Protein AF-A0A939YNB8-F1 (afdb_monomer_lite)

Foldseek 3Di:
DPPPPPQVQLVVLLVVCCVPQALNDDLQSSLQSVLVSQCPDDDDPPHCRVNPPSNDRLVPDDPVVSVVSVVVSVVSNVVSVVVVVVD

pLDDT: mean 91.39, std 14.9, range [33.88, 98.69]

Structure (mmCIF, N/CA/C/O backbone):
data_AF-A0A939YNB8-F1
#
_entry.id   AF-A0A939Y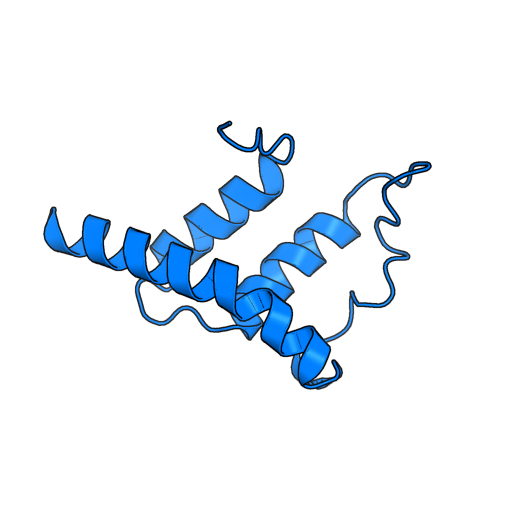NB8-F1
#
loop_
_atom_site.group_PDB
_atom_site.id
_atom_site.type_symbol
_atom_site.label_atom_id
_atom_site.label_alt_id
_atom_site.label_comp_id
_atom_site.label_asym_id
_atom_site.label_entity_id
_atom_site.label_seq_id
_atom_site.pdbx_PDB_ins_code
_atom_site.Cartn_x
_atom_site.Cartn_y
_atom_site.Cartn_z
_atom_site.occupancy
_atom_site.B_iso_or_equiv
_atom_site.auth_seq_id
_atom_site.auth_comp_id
_atom_site.auth_asym_id
_atom_site.auth_atom_id
_atom_site.pdbx_PDB_model_num
ATOM 1 N N . GLU A 1 1 ? 8.276 19.541 11.095 1.00 33.88 1 GLU A N 1
ATOM 2 C CA . GLU A 1 1 ? 7.880 19.830 9.702 1.00 33.88 1 GLU A CA 1
ATOM 3 C C . GLU A 1 1 ? 6.803 18.846 9.290 1.00 33.88 1 GLU A C 1
ATOM 5 O O . GLU A 1 1 ? 6.991 17.652 9.479 1.00 33.88 1 GLU A O 1
ATOM 10 N N . ARG A 1 2 ? 5.644 19.331 8.837 1.00 37.28 2 ARG A N 1
ATOM 11 C CA . ARG A 1 2 ? 4.609 18.471 8.253 1.00 37.28 2 ARG A CA 1
ATOM 12 C C . ARG A 1 2 ? 5.072 18.139 6.842 1.00 37.28 2 ARG A C 1
ATOM 14 O O . ARG A 1 2 ? 5.160 19.045 6.020 1.00 37.28 2 ARG A O 1
ATOM 21 N N . THR A 1 3 ? 5.420 16.883 6.596 1.00 42.16 3 THR A N 1
ATOM 22 C CA . THR A 1 3 ? 5.796 16.379 5.274 1.00 42.16 3 THR A CA 1
ATOM 23 C C . THR A 1 3 ? 4.669 16.709 4.303 1.00 42.16 3 THR A C 1
ATOM 25 O O . THR A 1 3 ? 3.572 16.164 4.399 1.00 42.16 3 THR A O 1
ATOM 28 N N . GLN A 1 4 ? 4.912 17.680 3.431 1.00 43.34 4 GLN A N 1
ATOM 29 C CA . GLN A 1 4 ? 3.959 18.134 2.435 1.00 43.34 4 GLN A CA 1
ATOM 30 C C . GLN A 1 4 ? 3.853 17.020 1.390 1.00 43.34 4 GLN A C 1
ATOM 32 O O . GLN A 1 4 ? 4.722 16.858 0.535 1.00 43.34 4 GLN A O 1
ATOM 37 N N . LEU A 1 5 ? 2.834 16.175 1.541 1.00 45.69 5 LEU A N 1
ATOM 38 C CA . LEU A 1 5 ? 2.458 15.148 0.579 1.00 45.69 5 LEU A CA 1
ATOM 39 C C . LEU A 1 5 ? 1.964 15.856 -0.690 1.00 45.69 5 LEU A C 1
ATOM 41 O O . LEU A 1 5 ? 0.767 16.005 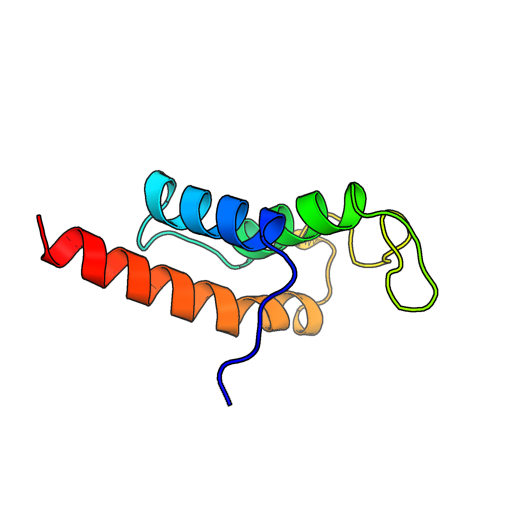-0.878 1.00 45.69 5 LEU A O 1
ATOM 45 N N . ASN A 1 6 ? 2.866 16.297 -1.572 1.00 52.12 6 ASN A N 1
ATOM 46 C CA . ASN A 1 6 ? 2.510 16.702 -2.941 1.00 52.12 6 ASN A CA 1
ATOM 4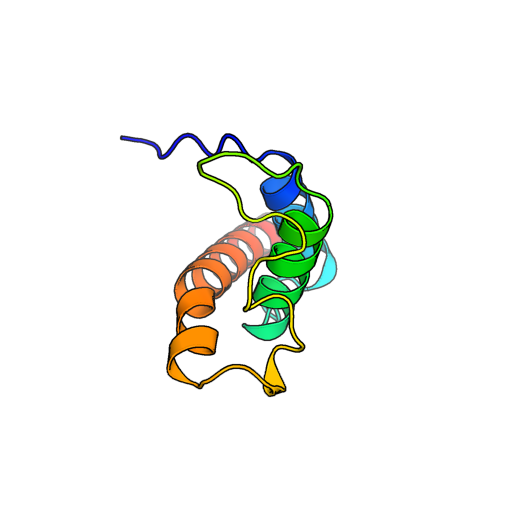7 C C . ASN A 1 6 ? 2.204 15.444 -3.781 1.00 52.12 6 ASN A C 1
ATOM 49 O O . ASN A 1 6 ? 2.894 15.120 -4.750 1.00 52.12 6 ASN A O 1
ATOM 53 N N . ASN A 1 7 ? 1.228 14.659 -3.329 1.00 67.25 7 ASN A N 1
ATOM 54 C CA . ASN A 1 7 ? 0.775 13.429 -3.963 1.00 67.25 7 ASN A CA 1
ATOM 55 C C . ASN A 1 7 ? -0.697 13.193 -3.609 1.00 67.25 7 ASN A C 1
ATOM 57 O O . ASN A 1 7 ? -1.035 12.166 -3.016 1.00 67.25 7 ASN A O 1
ATOM 61 N N . ASP A 1 8 ? -1.537 14.180 -3.927 1.00 83.56 8 ASP A N 1
ATOM 62 C CA . ASP A 1 8 ? -2.972 14.192 -3.622 1.00 83.56 8 ASP A CA 1
ATOM 63 C C . ASP A 1 8 ? -3.658 12.892 -4.073 1.00 83.56 8 ASP A C 1
ATOM 65 O O . ASP A 1 8 ? -4.472 12.336 -3.341 1.00 83.56 8 ASP A O 1
ATOM 69 N N . ASP A 1 9 ? -3.241 12.328 -5.209 1.00 90.56 9 ASP A N 1
ATOM 70 C CA . ASP A 1 9 ? -3.758 11.061 -5.737 1.00 90.56 9 ASP A CA 1
ATOM 71 C C . ASP A 1 9 ? -3.527 9.872 -4.791 1.00 90.56 9 ASP A C 1
ATOM 73 O O . ASP A 1 9 ? -4.450 9.101 -4.518 1.00 90.56 9 ASP A O 1
ATOM 77 N N . LEU A 1 10 ? -2.325 9.739 -4.215 1.00 93.88 10 LEU A N 1
ATOM 78 C CA . LEU A 1 10 ? -2.046 8.673 -3.246 1.00 93.88 10 LEU A CA 1
ATOM 79 C C . LEU A 1 10 ? -2.832 8.873 -1.951 1.00 93.88 10 LEU A C 1
ATOM 81 O O . LEU A 1 10 ? -3.309 7.904 -1.363 1.00 93.88 10 LEU A O 1
ATOM 85 N N . VAL A 1 11 ? -2.988 10.126 -1.517 1.00 94.25 11 VAL A N 1
ATOM 86 C CA . VAL A 1 11 ? -3.790 10.454 -0.333 1.00 94.25 11 VAL A CA 1
ATOM 87 C C . VAL A 1 11 ? -5.252 10.074 -0.561 1.00 94.25 11 VAL A C 1
ATOM 89 O O . VAL A 1 11 ? -5.855 9.472 0.326 1.00 94.25 11 VAL A O 1
ATOM 92 N N . HIS A 1 12 ? -5.812 10.337 -1.744 1.00 95.50 12 HIS A N 1
ATOM 93 C CA . HIS A 1 12 ? -7.172 9.920 -2.091 1.00 95.50 12 HIS A CA 1
ATOM 94 C C . HIS A 1 12 ? -7.333 8.395 -2.104 1.00 95.50 12 HIS A C 1
ATOM 96 O O . HIS A 1 12 ? -8.321 7.886 -1.573 1.00 95.50 12 HIS A O 1
ATOM 102 N N . LEU A 1 13 ? -6.361 7.654 -2.645 1.00 96.94 13 LEU A N 1
ATOM 103 C CA . LEU A 1 13 ? -6.388 6.187 -2.613 1.00 96.94 13 LEU A CA 1
ATOM 104 C C . LEU A 1 13 ? -6.307 5.648 -1.181 1.00 96.94 13 LEU A C 1
ATOM 106 O O . LEU A 1 13 ? -7.045 4.733 -0.823 1.00 96.94 13 LEU A O 1
ATOM 110 N N . TYR A 1 14 ? -5.465 6.235 -0.334 1.00 97.50 14 TYR A N 1
ATOM 111 C CA . TYR A 1 14 ? -5.371 5.851 1.074 1.00 97.50 14 TYR A CA 1
ATOM 112 C C . TYR A 1 14 ? -6.627 6.214 1.872 1.00 97.50 14 TYR A C 1
ATOM 114 O O . TYR A 1 14 ? -7.075 5.413 2.690 1.00 97.50 14 TYR A O 1
ATOM 122 N N . ALA A 1 15 ? -7.245 7.366 1.603 1.00 97.25 15 ALA A N 1
ATOM 123 C CA . ALA A 1 15 ? -8.540 7.715 2.178 1.00 97.25 15 ALA A CA 1
ATOM 124 C C . ALA A 1 15 ? -9.622 6.707 1.758 1.00 97.25 15 ALA A C 1
ATOM 126 O O . ALA A 1 15 ? -10.402 6.257 2.597 1.00 97.25 15 ALA A O 1
ATOM 127 N N . LEU A 1 16 ? -9.630 6.286 0.488 1.00 97.75 16 LEU A N 1
ATOM 128 C CA . LEU A 1 16 ? -10.528 5.234 0.013 1.00 97.75 16 LEU A CA 1
ATOM 129 C C . LEU A 1 16 ? -10.283 3.912 0.755 1.00 97.75 16 LEU A C 1
ATOM 131 O O . LEU A 1 16 ? -11.248 3.295 1.197 1.00 97.75 16 LEU A O 1
ATOM 135 N N . LEU A 1 17 ? -9.023 3.497 0.946 1.00 98.00 17 LEU A N 1
ATOM 136 C CA . LEU A 1 17 ? -8.690 2.298 1.726 1.00 98.00 17 LEU A CA 1
ATOM 137 C C . LEU A 1 17 ? -9.234 2.370 3.156 1.00 98.00 17 LEU A C 1
ATOM 139 O O . LEU A 1 17 ? -9.837 1.404 3.620 1.00 98.00 17 LEU A O 1
ATOM 143 N N . VAL A 1 18 ? -9.067 3.510 3.831 1.00 98.31 18 VAL A N 1
ATOM 144 C CA . VAL A 1 18 ? -9.613 3.738 5.179 1.00 98.31 18 VAL A CA 1
ATOM 145 C C . VAL A 1 18 ? -11.130 3.562 5.195 1.00 98.31 18 VAL A C 1
ATOM 147 O O . VAL A 1 18 ? -11.645 2.853 6.055 1.00 98.31 18 VAL A O 1
ATOM 150 N N . LEU A 1 19 ? -11.843 4.128 4.221 1.00 97.62 19 LEU A N 1
ATOM 151 C CA . LEU A 1 19 ? -13.304 4.043 4.156 1.00 97.62 19 LEU A CA 1
ATOM 152 C C . LEU A 1 19 ? -13.821 2.633 3.829 1.00 97.62 19 LEU A C 1
ATOM 154 O O . LEU A 1 19 ? -14.862 2.237 4.346 1.00 97.62 19 LEU A O 1
ATOM 158 N N . VAL A 1 20 ? -13.127 1.875 2.972 1.00 97.88 20 VAL A N 1
ATOM 159 C CA . VAL A 1 20 ? -13.623 0.569 2.486 1.00 97.88 20 VAL A CA 1
ATOM 160 C C . VAL A 1 20 ? -13.092 -0.631 3.269 1.00 97.88 20 VAL A C 1
ATOM 162 O O . VAL A 1 20 ? -13.735 -1.679 3.274 1.00 97.88 20 VAL A O 1
ATOM 165 N N . ARG A 1 21 ? -11.924 -0.511 3.911 1.00 97.75 21 ARG A N 1
ATOM 166 C CA . ARG A 1 21 ? -11.285 -1.595 4.682 1.00 97.75 21 ARG A CA 1
ATOM 167 C C . ARG A 1 21 ? -11.180 -1.300 6.172 1.00 97.75 21 ARG A C 1
ATOM 169 O O . ARG A 1 21 ? -11.037 -2.240 6.948 1.00 97.75 21 ARG A O 1
ATOM 176 N N . GLY A 1 22 ? -11.245 -0.037 6.589 1.00 97.50 22 GLY A N 1
ATOM 177 C CA . GLY A 1 22 ? -11.145 0.335 7.996 1.00 97.50 22 GLY A CA 1
ATOM 178 C C . GLY A 1 22 ? -9.869 -0.199 8.657 1.00 97.50 22 GLY A C 1
ATOM 179 O O . GLY A 1 22 ? -8.764 -0.055 8.137 1.00 97.50 22 GLY A O 1
ATOM 180 N N . THR A 1 23 ? -10.015 -0.849 9.809 1.00 97.69 23 THR A N 1
ATOM 181 C CA . THR A 1 23 ? -8.901 -1.445 10.563 1.00 97.69 23 THR A CA 1
ATOM 182 C C . THR A 1 23 ? -8.332 -2.727 9.937 1.00 97.69 23 THR A C 1
ATOM 184 O O . THR A 1 23 ? -7.249 -3.156 10.334 1.00 97.69 23 THR A O 1
ATOM 187 N N . ASP A 1 24 ? -8.999 -3.307 8.930 1.00 98.38 24 ASP A N 1
ATOM 188 C CA . ASP A 1 24 ? -8.582 -4.542 8.242 1.00 98.38 24 ASP A CA 1
ATOM 189 C C . ASP A 1 24 ? -7.635 -4.287 7.054 1.00 98.38 24 ASP A C 1
ATOM 191 O O . ASP A 1 24 ? -7.371 -5.183 6.242 1.00 98.38 24 ASP A O 1
ATOM 195 N N . ILE A 1 25 ? -7.127 -3.058 6.914 1.00 98.62 25 ILE A N 1
ATOM 196 C CA . ILE A 1 25 ? -6.090 -2.714 5.933 1.00 98.62 25 ILE A CA 1
ATOM 197 C C . ILE A 1 25 ? -4.884 -3.630 6.136 1.00 98.62 25 ILE A C 1
ATOM 199 O O . ILE A 1 25 ? -4.409 -3.822 7.255 1.00 98.62 25 ILE A O 1
ATOM 203 N N . THR A 1 26 ? -4.350 -4.180 5.053 1.00 98.69 26 THR A N 1
ATOM 204 C CA . THR A 1 26 ? -3.139 -5.011 5.035 1.00 98.69 26 THR A CA 1
ATOM 205 C C . THR A 1 26 ? -1.975 -4.279 4.365 1.00 98.69 26 THR A C 1
ATOM 207 O O . THR A 1 26 ? -2.160 -3.237 3.743 1.00 98.69 26 THR A O 1
ATOM 210 N N . LEU A 1 27 ? -0.763 -4.836 4.469 1.00 98.69 27 LEU A N 1
ATOM 211 C CA . LEU A 1 27 ? 0.402 -4.323 3.733 1.00 98.69 27 LEU A CA 1
ATOM 212 C C . LEU A 1 27 ? 0.170 -4.372 2.217 1.00 98.69 27 LEU A C 1
ATOM 214 O O . LEU A 1 27 ? 0.484 -3.422 1.512 1.00 98.69 27 LEU A O 1
ATOM 218 N N . LYS A 1 28 ? -0.477 -5.445 1.745 1.00 98.69 28 LYS A N 1
ATOM 219 C CA . LYS A 1 28 ? -0.876 -5.598 0.349 1.00 98.69 28 LYS A CA 1
ATOM 220 C C . LYS A 1 28 ? -1.784 -4.462 -0.109 1.00 98.69 28 LYS A C 1
ATOM 222 O O . LYS A 1 28 ? -1.545 -3.896 -1.162 1.00 98.69 28 LYS A O 1
ATOM 227 N N . ASP A 1 29 ? -2.798 -4.103 0.677 1.00 98.69 29 ASP A N 1
ATOM 228 C CA . ASP A 1 29 ? -3.727 -3.035 0.285 1.00 98.69 29 ASP A CA 1
ATOM 229 C C . ASP A 1 29 ? -2.991 -1.697 0.077 1.00 98.69 29 ASP A C 1
ATOM 231 O O . ASP A 1 29 ? -3.256 -0.987 -0.893 1.00 98.69 29 ASP A O 1
ATOM 235 N N . VAL A 1 30 ? -2.027 -1.386 0.952 1.00 98.50 30 VAL A N 1
ATOM 236 C CA . VAL A 1 30 ? -1.162 -0.200 0.837 1.00 98.50 30 VAL A CA 1
ATOM 237 C C . VAL A 1 30 ? -0.289 -0.268 -0.414 1.00 98.50 30 VAL A C 1
ATOM 239 O O . VAL A 1 30 ? -0.262 0.695 -1.183 1.00 98.50 30 VAL A O 1
ATOM 242 N N . HIS A 1 31 ? 0.381 -1.402 -0.633 1.00 98.62 31 HIS A N 1
ATOM 243 C CA . HIS A 1 31 ? 1.247 -1.609 -1.792 1.00 98.62 31 HIS A CA 1
ATOM 244 C C . HIS A 1 31 ? 0.493 -1.434 -3.103 1.00 98.62 31 HIS A C 1
ATOM 246 O O . HIS A 1 31 ? 0.915 -0.659 -3.953 1.00 98.62 31 HIS A O 1
ATOM 252 N N . GLU A 1 32 ? -0.650 -2.102 -3.259 1.00 98.44 32 GLU A N 1
ATOM 253 C CA . GLU A 1 32 ? -1.433 -2.042 -4.494 1.00 98.44 32 GLU A CA 1
ATOM 254 C C . GLU A 1 32 ? -1.935 -0.613 -4.763 1.00 98.44 32 GLU A C 1
ATOM 256 O O . GLU A 1 32 ? -1.896 -0.146 -5.901 1.00 98.44 32 GLU A O 1
ATOM 261 N N . ALA A 1 33 ? -2.328 0.137 -3.725 1.00 97.94 33 ALA A N 1
ATOM 262 C CA . ALA A 1 33 ? -2.690 1.548 -3.870 1.00 97.94 33 ALA A CA 1
ATOM 263 C C . ALA A 1 33 ? -1.496 2.421 -4.297 1.00 97.94 33 ALA A C 1
ATOM 265 O O . ALA A 1 33 ? -1.623 3.258 -5.197 1.00 97.94 33 ALA A O 1
ATOM 266 N N . TRP A 1 34 ? -0.321 2.220 -3.694 1.00 97.69 34 TRP A N 1
ATOM 267 C CA . TRP A 1 34 ? 0.892 2.933 -4.088 1.00 97.69 34 TRP A CA 1
ATOM 268 C C . TRP A 1 34 ? 1.349 2.564 -5.506 1.00 97.69 34 TRP A C 1
ATOM 270 O O . TRP A 1 34 ? 1.679 3.461 -6.285 1.00 97.69 34 TRP A O 1
ATOM 280 N N . ALA A 1 35 ? 1.332 1.280 -5.860 1.00 97.31 35 ALA A N 1
ATOM 281 C CA . ALA A 1 35 ? 1.741 0.767 -7.162 1.00 97.31 35 ALA A CA 1
ATOM 282 C C . ALA A 1 35 ? 0.821 1.303 -8.260 1.00 97.31 35 ALA A C 1
ATOM 284 O O . ALA A 1 35 ? 1.307 1.791 -9.280 1.00 97.31 35 ALA A O 1
ATOM 285 N N . MET A 1 36 ? -0.492 1.321 -8.009 1.00 95.81 36 MET A N 1
ATOM 286 C CA . MET A 1 36 ? -1.474 1.973 -8.872 1.00 95.81 36 MET A CA 1
ATOM 287 C C . MET A 1 36 ? -1.141 3.448 -9.084 1.00 95.81 36 MET A C 1
ATOM 289 O O . MET A 1 36 ? -1.019 3.887 -10.224 1.00 95.81 36 MET A O 1
ATOM 293 N N . ASN A 1 37 ? -0.920 4.209 -8.012 1.00 95.56 37 ASN A N 1
ATOM 294 C CA . ASN A 1 37 ? -0.546 5.615 -8.129 1.00 95.56 37 ASN A CA 1
ATOM 295 C C . ASN A 1 37 ? 0.757 5.808 -8.925 1.00 95.56 37 ASN A C 1
ATOM 297 O O . ASN A 1 37 ? 0.817 6.630 -9.834 1.00 95.56 37 ASN A O 1
ATOM 301 N N . MET A 1 38 ? 1.804 5.040 -8.613 1.00 95.19 38 MET A N 1
ATOM 302 C CA . MET A 1 38 ? 3.101 5.140 -9.282 1.00 95.19 38 MET A CA 1
ATOM 303 C C . MET A 1 38 ? 3.013 4.765 -10.767 1.00 95.19 38 MET A C 1
ATOM 305 O O . MET A 1 38 ? 3.643 5.419 -11.593 1.00 95.19 38 MET A O 1
ATOM 309 N N . ASN A 1 39 ? 2.194 3.775 -11.128 1.00 94.94 39 ASN A N 1
ATOM 310 C CA . ASN A 1 39 ? 2.038 3.319 -12.508 1.00 94.94 39 ASN A CA 1
ATOM 311 C C . ASN A 1 39 ? 1.482 4.404 -13.445 1.00 94.94 39 ASN A C 1
ATOM 313 O O . ASN A 1 39 ? 1.882 4.482 -14.605 1.00 94.94 39 ASN A O 1
ATOM 317 N N . PHE A 1 40 ? 0.593 5.267 -12.947 1.00 92.50 40 PHE A N 1
ATOM 318 C CA . PHE A 1 40 ? 0.007 6.358 -13.737 1.00 92.50 40 PHE A CA 1
ATOM 319 C C . PHE A 1 40 ? 0.760 7.684 -13.613 1.00 92.50 40 PHE A C 1
ATOM 321 O O . PHE A 1 40 ? 0.439 8.633 -14.328 1.00 92.50 40 PHE A O 1
ATOM 328 N N . LYS A 1 41 ? 1.782 7.763 -12.753 1.00 90.38 41 LYS A N 1
ATOM 329 C CA . LYS A 1 41 ? 2.599 8.969 -12.645 1.00 90.38 41 LYS A CA 1
ATOM 330 C C . LYS A 1 41 ? 3.473 9.178 -13.870 1.00 90.38 41 LYS A C 1
ATOM 332 O O . LYS A 1 41 ? 4.114 8.257 -14.382 1.00 90.38 41 LYS A O 1
ATOM 337 N N . GLU A 1 42 ? 3.545 10.437 -14.288 1.00 89.81 42 GLU A N 1
ATOM 338 C CA . GLU A 1 42 ? 4.479 10.872 -15.315 1.00 89.81 42 GLU A CA 1
ATOM 339 C C . GLU A 1 42 ? 5.921 10.637 -14.860 1.00 89.81 42 GLU A C 1
ATOM 341 O O . GLU A 1 42 ? 6.314 10.939 -13.727 1.00 89.81 42 GLU A O 1
ATOM 346 N N . LYS A 1 43 ? 6.724 10.094 -15.776 1.00 92.12 43 LYS A N 1
ATOM 347 C CA . LYS A 1 43 ? 8.154 9.918 -15.551 1.00 92.12 43 LYS A CA 1
ATOM 348 C C . LYS A 1 43 ? 8.840 11.273 -15.475 1.00 92.12 43 LYS A C 1
ATOM 350 O O . LYS A 1 43 ? 8.585 12.158 -16.287 1.00 92.12 43 LYS A O 1
ATOM 355 N N . SER A 1 44 ? 9.758 11.403 -14.531 1.00 90.00 44 SER A N 1
ATOM 356 C CA . SER A 1 44 ? 10.635 12.564 -14.394 1.00 90.00 44 SER A CA 1
ATOM 357 C C . SER A 1 44 ? 11.977 12.133 -13.811 1.00 90.00 44 SER A C 1
ATOM 359 O O . SER A 1 44 ? 12.148 10.975 -13.427 1.00 90.00 44 SER A O 1
ATOM 361 N N . ASP A 1 45 ? 12.912 13.071 -13.671 1.00 92.56 45 ASP A N 1
ATOM 362 C CA . ASP A 1 45 ? 14.235 12.815 -13.080 1.00 92.56 45 ASP A CA 1
ATOM 363 C C . ASP A 1 45 ? 14.170 12.202 -11.666 1.00 92.56 45 ASP A C 1
ATOM 365 O O . ASP A 1 45 ? 15.113 11.549 -11.222 1.00 92.56 45 ASP A O 1
ATOM 369 N N . TRP A 1 46 ? 13.040 12.367 -10.968 1.00 87.56 46 TRP A N 1
ATOM 370 C CA . TRP A 1 46 ? 12.833 11.912 -9.589 1.00 87.56 46 TRP A CA 1
ATOM 371 C C . TRP A 1 46 ? 11.712 10.875 -9.446 1.00 87.56 46 TRP A C 1
ATOM 373 O O . TRP A 1 46 ? 11.481 10.367 -8.349 1.00 87.56 46 TRP A O 1
ATOM 383 N N . CYS A 1 47 ? 11.001 10.550 -10.530 1.00 88.12 47 CYS A N 1
ATOM 384 C CA . CYS A 1 47 ? 9.874 9.623 -10.516 1.00 88.12 47 CYS A CA 1
ATOM 385 C C . CYS A 1 47 ? 9.999 8.620 -11.659 1.00 88.12 47 CYS A C 1
ATOM 387 O O . CYS A 1 47 ? 9.964 8.983 -12.832 1.00 88.12 47 CYS A O 1
ATOM 389 N N . ARG A 1 48 ? 10.098 7.334 -11.310 1.00 91.69 48 ARG A N 1
ATOM 390 C CA . ARG A 1 48 ? 10.183 6.255 -12.303 1.00 91.69 48 ARG A CA 1
ATOM 391 C C . ARG A 1 48 ? 8.850 5.970 -13.002 1.00 91.69 48 ARG A C 1
ATOM 393 O O . ARG A 1 48 ? 8.862 5.291 -14.025 1.00 91.69 48 ARG A O 1
ATOM 400 N N . GLY A 1 49 ? 7.728 6.480 -12.486 1.00 92.62 49 GLY A N 1
ATOM 401 C CA . GLY A 1 49 ? 6.395 6.180 -13.011 1.00 92.62 49 GLY A CA 1
ATOM 402 C C . GLY A 1 49 ? 6.191 4.669 -13.169 1.00 92.62 49 GLY A C 1
ATOM 403 O O . GLY A 1 49 ? 6.646 3.885 -12.334 1.00 92.62 49 GLY A O 1
ATOM 404 N N . HIS A 1 50 ? 5.630 4.256 -14.306 1.00 94.06 50 HIS A N 1
ATOM 405 C CA . HIS A 1 50 ? 5.459 2.845 -14.679 1.00 94.06 50 HIS A CA 1
ATOM 406 C C . HIS A 1 50 ? 6.750 2.004 -14.782 1.00 94.06 50 HIS A C 1
ATOM 408 O O . HIS A 1 50 ? 6.652 0.784 -14.825 1.00 94.06 50 HIS A O 1
ATOM 414 N N . ASP A 1 51 ? 7.954 2.597 -14.788 1.00 95.94 51 ASP A N 1
ATOM 415 C CA . ASP A 1 51 ? 9.222 1.834 -14.764 1.00 95.94 51 ASP A CA 1
ATOM 416 C C . ASP A 1 51 ? 9.705 1.526 -13.339 1.00 95.94 51 ASP A C 1
ATOM 418 O O . ASP A 1 51 ? 10.822 1.030 -13.142 1.00 95.94 51 ASP A O 1
ATOM 422 N N . HIS A 1 52 ? 8.936 1.879 -12.305 1.00 96.19 52 HIS A N 1
ATOM 423 C CA . HIS A 1 52 ? 9.359 1.574 -10.949 1.00 96.19 52 HIS A CA 1
ATOM 424 C C . HIS A 1 52 ? 9.383 0.044 -10.738 1.00 96.19 52 HIS A C 1
ATOM 426 O O . HIS A 1 52 ? 8.348 -0.601 -10.881 1.00 96.19 52 HIS A O 1
ATOM 432 N N . PRO A 1 53 ? 10.527 -0.559 -10.351 1.00 96.50 53 PRO A N 1
ATOM 433 C CA . PRO A 1 53 ? 10.703 -2.018 -10.347 1.00 96.50 53 PRO A CA 1
ATOM 434 C C . PRO A 1 53 ? 9.788 -2.747 -9.360 1.00 96.50 53 PRO A C 1
ATOM 436 O O . PRO A 1 53 ? 9.471 -3.909 -9.558 1.00 96.50 53 PRO A O 1
ATOM 439 N N . SER A 1 54 ? 9.358 -2.058 -8.305 1.00 97.50 54 SER A N 1
ATOM 440 C CA . SER A 1 54 ? 8.420 -2.596 -7.319 1.00 97.50 54 SER A CA 1
ATOM 441 C C . SER A 1 54 ? 6.951 -2.540 -7.763 1.00 97.50 54 SER A C 1
ATOM 443 O O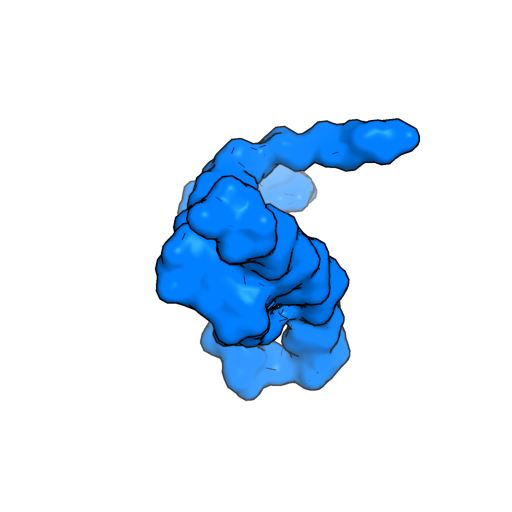 . SER A 1 54 ? 6.095 -2.919 -6.978 1.00 97.50 54 SER A O 1
ATOM 445 N N . ILE A 1 55 ? 6.617 -2.085 -8.981 1.00 97.56 55 ILE A N 1
ATOM 446 C CA . ILE A 1 55 ? 5.258 -2.239 -9.543 1.00 97.56 55 ILE A CA 1
ATOM 447 C C . ILE A 1 55 ? 5.110 -3.681 -10.045 1.00 97.56 55 ILE A C 1
ATOM 449 O O . ILE A 1 55 ? 5.097 -3.971 -11.238 1.00 97.56 55 ILE A O 1
ATOM 453 N N . ILE A 1 56 ? 5.055 -4.592 -9.084 1.00 97.88 56 ILE A N 1
ATOM 454 C CA . ILE A 1 56 ? 4.799 -6.023 -9.233 1.00 97.88 56 ILE A CA 1
ATOM 455 C C . ILE A 1 56 ? 3.825 -6.440 -8.120 1.00 97.88 56 ILE A C 1
ATOM 457 O O . ILE A 1 56 ? 3.681 -5.687 -7.149 1.00 97.88 56 ILE A O 1
ATOM 461 N N . PRO A 1 57 ? 3.146 -7.596 -8.227 1.00 98.06 57 PRO A N 1
ATOM 462 C CA . PRO A 1 57 ? 2.254 -8.070 -7.171 1.00 98.06 57 PRO A CA 1
ATOM 463 C C . PRO A 1 57 ? 2.951 -8.121 -5.807 1.00 98.06 57 PRO A C 1
ATOM 465 O O . PRO A 1 57 ? 4.109 -8.533 -5.718 1.00 98.06 57 PRO A O 1
ATOM 468 N N . PHE A 1 58 ? 2.246 -7.740 -4.737 1.00 98.50 58 PHE A N 1
ATOM 469 C CA . PHE A 1 58 ? 2.814 -7.690 -3.380 1.00 98.50 58 PHE A CA 1
ATOM 470 C C . PHE A 1 58 ? 3.532 -8.988 -2.965 1.00 98.50 58 PHE A C 1
ATOM 472 O O . PHE A 1 58 ? 4.597 -8.955 -2.347 1.00 98.50 58 PHE A O 1
ATOM 479 N N . GLU A 1 59 ? 2.971 -10.145 -3.324 1.00 98.38 59 GLU A N 1
ATOM 480 C CA . GLU A 1 59 ? 3.541 -11.456 -3.000 1.00 98.38 59 GLU A CA 1
ATOM 481 C C . GLU A 1 59 ? 4.881 -11.749 -3.696 1.00 98.38 59 GLU A C 1
ATOM 483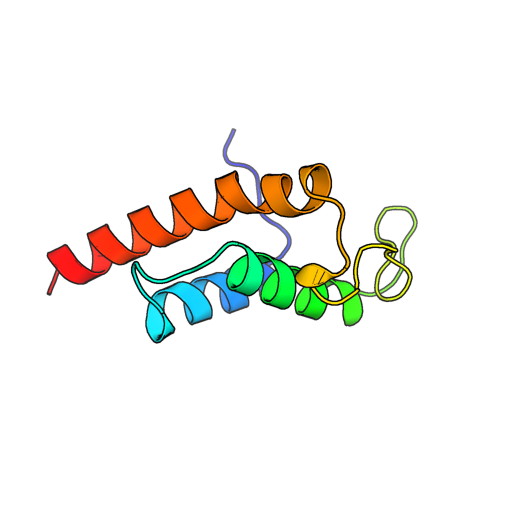 O O . GLU A 1 59 ? 5.611 -12.632 -3.245 1.00 98.38 59 GLU A O 1
AT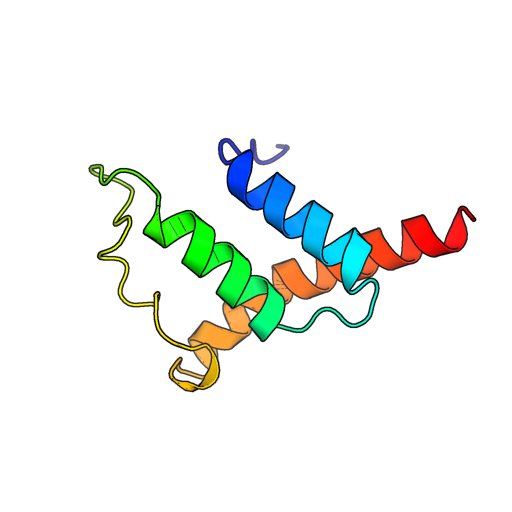OM 488 N N . GLU A 1 60 ? 5.214 -11.023 -4.765 1.00 98.50 60 GLU A N 1
ATOM 489 C CA . GLU A 1 60 ? 6.472 -11.164 -5.508 1.00 98.50 60 GLU A CA 1
ATOM 490 C C . GLU A 1 60 ? 7.591 -10.262 -4.965 1.00 98.50 60 GLU A C 1
ATOM 492 O O . GLU A 1 60 ? 8.758 -10.441 -5.319 1.00 98.50 60 GLU A O 1
ATOM 497 N N . LEU A 1 61 ? 7.265 -9.318 -4.077 1.00 98.44 61 LEU A N 1
ATOM 498 C CA . LEU A 1 61 ? 8.254 -8.495 -3.387 1.00 98.44 61 LEU A CA 1
ATOM 499 C C . LEU A 1 61 ? 9.068 -9.316 -2.385 1.00 98.44 61 LEU A C 1
ATOM 501 O O . LEU A 1 61 ? 8.578 -10.263 -1.760 1.00 98.44 61 LEU A O 1
ATOM 505 N N . SER A 1 62 ? 10.304 -8.882 -2.133 1.00 98.19 62 SER A N 1
ATOM 506 C CA . SER A 1 62 ? 11.043 -9.387 -0.979 1.00 98.19 62 SER A CA 1
ATOM 507 C C . SER A 1 62 ? 10.342 -8.995 0.328 1.00 98.19 62 SER A C 1
ATOM 509 O O . SER A 1 62 ? 9.683 -7.959 0.422 1.00 98.19 62 SER A O 1
ATOM 511 N N . ARG A 1 63 ? 10.532 -9.787 1.391 1.00 97.81 63 ARG A N 1
ATOM 512 C CA . ARG A 1 63 ? 9.965 -9.473 2.715 1.00 97.81 63 ARG A CA 1
ATOM 513 C C . ARG A 1 63 ? 10.394 -8.094 3.227 1.00 97.81 63 ARG A C 1
ATOM 515 O O . ARG A 1 63 ? 9.619 -7.428 3.900 1.00 97.81 63 ARG A O 1
ATOM 522 N N . GLU A 1 64 ? 11.625 -7.683 2.932 1.00 97.69 64 GLU A N 1
ATOM 523 C CA . GLU A 1 64 ? 12.134 -6.361 3.303 1.00 97.69 64 GLU A CA 1
ATOM 524 C C . GLU A 1 64 ? 11.381 -5.241 2.574 1.00 97.69 64 GLU A C 1
ATOM 526 O O . GLU A 1 64 ? 11.078 -4.212 3.173 1.00 97.69 64 GLU A O 1
ATOM 531 N N . GLU A 1 65 ? 11.048 -5.435 1.298 1.00 97.50 65 GLU A N 1
ATOM 532 C CA . GLU A 1 65 ? 10.258 -4.469 0.536 1.00 97.50 65 GLU A CA 1
ATOM 533 C C . GLU A 1 65 ? 8.813 -4.405 1.018 1.00 97.50 65 GLU A C 1
ATOM 535 O O . GLU A 1 65 ? 8.335 -3.302 1.261 1.00 97.50 65 GLU A O 1
ATOM 540 N N . GLN A 1 66 ? 8.169 -5.551 1.259 1.00 98.38 66 GLN A N 1
ATOM 541 C CA . GLN A 1 66 ? 6.821 -5.613 1.844 1.00 98.38 66 GLN A CA 1
ATOM 542 C C . GLN A 1 66 ? 6.731 -4.862 3.181 1.00 98.38 66 GLN A C 1
ATOM 544 O O . GLN A 1 66 ? 5.728 -4.233 3.507 1.00 98.38 66 GLN A O 1
ATOM 549 N N . GLU A 1 67 ? 7.791 -4.930 3.985 1.00 98.25 67 GLU A N 1
ATOM 550 C CA . GLU A 1 67 ? 7.833 -4.316 5.309 1.00 98.25 67 GLU A CA 1
ATOM 551 C C . GLU A 1 67 ? 7.855 -2.778 5.252 1.00 98.25 67 GLU A C 1
ATOM 553 O O . GLU A 1 67 ? 7.440 -2.122 6.212 1.00 98.25 67 GLU A O 1
ATOM 558 N N . LYS A 1 68 ? 8.256 -2.182 4.120 1.00 97.50 68 LYS A N 1
ATOM 559 C CA . LYS A 1 68 ? 8.215 -0.722 3.922 1.00 97.50 68 LYS A CA 1
ATOM 560 C C . LYS A 1 68 ? 6.786 -0.177 3.974 1.00 97.50 68 LYS A C 1
ATOM 562 O O . LYS A 1 68 ? 6.590 0.955 4.419 1.00 97.50 68 LYS A O 1
ATOM 567 N N . ASP A 1 69 ? 5.794 -0.989 3.610 1.00 98.44 69 ASP A N 1
ATOM 568 C CA . ASP A 1 69 ? 4.379 -0.607 3.648 1.00 98.44 69 ASP A CA 1
ATOM 569 C C . ASP A 1 69 ? 3.801 -0.583 5.069 1.00 98.44 69 ASP A C 1
ATOM 571 O O . ASP A 1 69 ? 2.752 0.025 5.302 1.00 98.44 69 ASP A O 1
ATOM 575 N N . ARG A 1 70 ? 4.480 -1.199 6.054 1.00 98.44 70 ARG A N 1
ATOM 576 C CA . ARG A 1 70 ? 3.959 -1.326 7.426 1.00 98.44 70 ARG A CA 1
ATOM 577 C C . ARG A 1 70 ? 3.676 0.015 8.069 1.00 98.44 70 ARG A C 1
ATOM 579 O O . ARG A 1 70 ? 2.609 0.188 8.649 1.00 98.44 70 ARG A O 1
ATOM 586 N N . HIS A 1 71 ? 4.603 0.959 7.937 1.00 97.56 71 HIS A N 1
ATOM 587 C CA . HIS A 1 71 ? 4.444 2.275 8.545 1.00 97.56 71 HIS A CA 1
ATOM 588 C C . HIS A 1 71 ? 3.151 2.964 8.083 1.00 97.56 71 HIS A C 1
ATOM 590 O O . HIS A 1 71 ? 2.424 3.530 8.898 1.00 97.56 71 HIS A O 1
ATOM 596 N N . PHE A 1 72 ? 2.831 2.864 6.792 1.00 97.94 72 PHE A N 1
ATOM 597 C CA . PHE A 1 72 ? 1.605 3.429 6.238 1.00 97.94 72 PHE A CA 1
ATOM 598 C C . PHE A 1 72 ? 0.373 2.636 6.673 1.00 97.94 72 PHE A C 1
ATOM 600 O O . PHE A 1 72 ? -0.604 3.242 7.102 1.00 97.94 72 PHE A O 1
ATOM 607 N N . ALA A 1 73 ? 0.423 1.301 6.632 1.00 98.56 73 ALA A N 1
ATOM 608 C CA . ALA A 1 73 ? -0.690 0.465 7.079 1.00 98.56 73 ALA A CA 1
ATOM 609 C C . ALA A 1 73 ? -1.074 0.761 8.539 1.00 98.56 73 ALA A C 1
ATOM 611 O O . ALA A 1 73 ? -2.255 0.890 8.849 1.00 98.56 73 ALA A O 1
ATOM 612 N N . ASP A 1 74 ? -0.090 0.928 9.423 1.00 98.44 74 ASP A N 1
ATOM 613 C CA . ASP A 1 74 ? -0.326 1.232 10.836 1.00 98.44 74 ASP A CA 1
ATOM 614 C C . ASP A 1 74 ? -0.965 2.617 11.032 1.00 98.44 74 ASP A C 1
ATOM 616 O O . ASP A 1 74 ? -1.919 2.744 11.802 1.00 98.44 74 ASP A O 1
ATOM 620 N N . ILE A 1 75 ? -0.515 3.637 10.289 1.00 98.31 75 ILE A N 1
ATOM 621 C CA . ILE A 1 75 ? -1.134 4.975 10.304 1.00 98.31 75 ILE A CA 1
ATOM 622 C C . ILE A 1 75 ? -2.586 4.907 9.824 1.00 98.31 75 ILE A C 1
ATOM 624 O O . ILE A 1 75 ? -3.474 5.453 10.476 1.00 98.31 75 ILE A O 1
ATOM 628 N N . LEU A 1 76 ? -2.847 4.241 8.697 1.00 98.38 76 LEU A N 1
ATOM 629 C CA . LEU A 1 76 ? -4.194 4.178 8.128 1.00 98.38 76 LEU A CA 1
ATOM 630 C C . LEU A 1 76 ? -5.162 3.420 9.040 1.00 98.38 76 LEU A C 1
ATOM 632 O O . LEU A 1 76 ? -6.304 3.846 9.198 1.00 98.38 76 LEU A O 1
ATOM 636 N N . ARG A 1 77 ? -4.704 2.352 9.703 1.00 98.62 77 ARG A N 1
ATOM 637 C CA . ARG A 1 77 ? -5.501 1.649 10.720 1.00 98.62 77 ARG A CA 1
ATOM 638 C C . ARG A 1 77 ? -5.814 2.535 11.924 1.00 98.62 77 ARG A C 1
ATOM 640 O O . ARG A 1 77 ? -6.931 2.470 12.427 1.00 98.62 77 ARG A O 1
ATOM 647 N N . ALA A 1 78 ? -4.865 3.357 12.377 1.00 98.19 78 ALA A N 1
ATOM 648 C CA . ALA A 1 78 ? -5.107 4.297 13.471 1.00 98.19 78 ALA A CA 1
ATOM 649 C C . ALA A 1 78 ? -6.174 5.336 13.089 1.00 98.19 78 ALA A C 1
ATOM 651 O O . ALA A 1 78 ? -7.132 5.527 13.832 1.00 98.19 78 ALA A O 1
ATOM 652 N N . VAL A 1 79 ? -6.073 5.919 11.888 1.00 97.94 79 VAL A N 1
ATOM 653 C CA . VAL A 1 79 ? -7.086 6.849 11.357 1.00 97.94 79 VAL A CA 1
ATOM 654 C C . VAL A 1 79 ? -8.451 6.167 11.229 1.00 97.94 79 VAL A C 1
ATOM 656 O O . VAL A 1 79 ? -9.467 6.739 11.613 1.00 97.94 79 VAL A O 1
ATOM 659 N N . ALA A 1 80 ? -8.492 4.930 10.729 1.00 98.00 80 ALA A N 1
ATOM 660 C CA . ALA A 1 80 ? -9.731 4.165 10.634 1.00 98.00 80 ALA A CA 1
ATOM 661 C C . ALA A 1 80 ? -10.387 3.934 12.004 1.00 98.00 80 ALA A C 1
ATOM 663 O O . ALA A 1 80 ? -11.603 4.071 12.128 1.00 98.00 80 ALA A O 1
ATOM 664 N N . ALA A 1 81 ? -9.594 3.614 13.029 1.00 97.75 81 ALA A N 1
ATOM 665 C CA . ALA A 1 81 ? -10.091 3.432 14.389 1.00 97.75 81 ALA A CA 1
ATOM 666 C C . ALA A 1 81 ? -10.650 4.738 14.981 1.00 97.75 81 ALA A C 1
ATOM 668 O O . ALA A 1 81 ? -11.692 4.714 15.634 1.00 97.75 81 ALA A O 1
ATOM 669 N N . GLU A 1 82 ? -10.002 5.879 14.720 1.00 97.19 82 GLU A N 1
ATOM 670 C CA . GLU A 1 82 ? -10.504 7.197 15.130 1.00 97.19 82 GLU A CA 1
ATOM 671 C C . GLU A 1 82 ? -11.864 7.507 14.488 1.00 97.19 82 GLU A C 1
ATOM 673 O O . GLU A 1 82 ? -12.787 7.910 15.197 1.00 97.19 82 GLU A O 1
ATOM 678 N N . ILE A 1 83 ? -12.020 7.248 13.183 1.00 94.62 83 ILE A N 1
ATOM 679 C CA . ILE A 1 83 ? -13.289 7.450 12.462 1.00 94.62 83 ILE A CA 1
ATOM 680 C C . ILE A 1 83 ? -14.398 6.570 13.049 1.00 94.62 83 ILE A C 1
ATOM 682 O O . ILE A 1 83 ? -15.464 7.079 13.371 1.00 94.62 83 ILE A O 1
ATOM 686 N N . GLN A 1 84 ? -14.134 5.277 13.258 1.00 90.12 84 GLN A N 1
ATOM 687 C CA . GLN A 1 84 ? -15.117 4.346 13.830 1.00 90.12 84 GLN A CA 1
ATOM 688 C C . GLN A 1 84 ? -15.531 4.704 15.262 1.00 90.12 84 GLN A C 1
ATOM 690 O O . GLN A 1 84 ? -16.626 4.355 15.684 1.00 90.12 84 GLN A O 1
ATOM 695 N N . SER A 1 85 ? -14.653 5.358 16.028 1.00 85.44 85 SER A N 1
ATOM 696 C CA . SER A 1 85 ? -14.953 5.795 17.397 1.00 85.44 85 SER A CA 1
ATOM 697 C C . SER A 1 85 ? -15.764 7.094 17.476 1.00 85.44 85 SER A C 1
ATOM 699 O O . SER A 1 85 ? -16.231 7.451 18.558 1.00 85.44 85 SER A O 1
ATOM 701 N N . ALA A 1 86 ? -15.880 7.818 16.360 1.00 74.94 86 ALA A N 1
ATOM 702 C CA . ALA A 1 86 ? -16.621 9.070 16.258 1.00 74.94 86 ALA A CA 1
ATOM 703 C C . ALA A 1 86 ? -18.085 8.878 15.813 1.00 74.94 86 ALA A C 1
ATOM 705 O O . ALA A 1 86 ? -18.856 9.837 15.905 1.00 74.94 86 ALA A O 1
ATOM 706 N N . ASP A 1 87 ? -18.443 7.669 15.365 1.00 56.16 87 ASP A N 1
ATOM 707 C CA . ASP A 1 87 ? -19.806 7.227 15.027 1.00 56.16 87 ASP A CA 1
ATOM 708 C C . ASP A 1 87 ? -20.526 6.605 16.241 1.00 56.16 87 ASP A C 1
ATOM 710 O O . ASP A 1 87 ? -21.750 6.845 16.389 1.00 56.16 87 ASP A O 1
#

Radius of gyration: 13.71 Å; chains: 1; bounding box: 34×31×33 Å

Secondary structure (DSSP, 8-state):
-------HHHHHHHHHHHHHHGGG--HHHHHHHHHHHHHHSPPBTTB-GGG-TT-S-GGGS-HHHHHTTHHHHHHHHHHHHHHHHH-

Sequence (87 aa):
ERTQLNNDDLVHLYALLVLVRGTDITLKDVHEAWAMNMNFKEKSDWCRGHDHPSIIPFEELSREEQEKDRHFADILRAVAAEIQSAD